Protein AF-A0A966U125-F1 (afdb_monomer_lite)

Radius of gyration: 26.57 Å; chains: 1; bounding box: 39×34×86 Å

Secondary structure (DSSP, 8-state):
-HHHHHHHHHHHHHHHHHHHHHTT-PPP----SSEEEEEEEEE-TT--S-EE-SS-TTSPP-TT-EEEEEEEEESS-SSPPPPSS---HHHHHTT----TT----EEEEE---

Foldseek 3Di:
DVVVVVVVVVVVVVVVVVVVVVVPPDPPDPPQPFDKDKFKWKDAAPGFDTDGDPDPPPDDHAARIEIFIAIDTDHDDVRHDTAPDTRDSCVQCVVPDDDPPDHDYGYYYHDYD

Sequence (113 aa):
MKVNRLISLFSLSLLISSLFTSLFIAPAARAETGYRYWGYFQAASGATSWTAAMTGPSTKLKDGDVEGWTFTASSNDIPATAPMMDPDFASLCGDVSQVAGKIRVGLVVDFGG

pLDDT: mean 87.91, std 11.49, range [54.16, 98.12]

Structure (mmCIF, N/CA/C/O backbone):
data_AF-A0A966U125-F1
#
_entry.id   AF-A0A966U125-F1
#
loop_
_atom_site.group_PDB
_atom_site.id
_atom_site.type_symbol
_atom_site.label_atom_id
_atom_site.label_alt_id
_atom_site.label_comp_id
_atom_site.label_asym_id
_atom_site.label_entity_id
_atom_site.label_seq_id
_atom_site.pdbx_PDB_ins_code
_atom_site.Cartn_x
_atom_site.Cartn_y
_atom_site.Cartn_z
_atom_site.occupancy
_atom_site.B_iso_or_equiv
_atom_site.auth_seq_id
_atom_site.auth_comp_id
_atom_site.auth_asym_id
_atom_site.auth_atom_id
_atom_site.pdbx_PDB_model_num
ATOM 1 N N . MET A 1 1 ? 18.038 -21.515 -66.075 1.00 60.59 1 MET A N 1
ATOM 2 C CA . MET A 1 1 ? 17.183 -22.123 -65.019 1.00 60.59 1 MET A CA 1
ATOM 3 C C . MET A 1 1 ? 17.937 -22.565 -63.757 1.00 60.59 1 MET A C 1
ATOM 5 O O . MET A 1 1 ? 17.429 -22.289 -62.679 1.00 60.59 1 MET A O 1
ATOM 9 N N . LYS A 1 2 ? 19.117 -23.211 -63.828 1.00 61.53 2 LYS A N 1
ATOM 10 C CA . LYS A 1 2 ? 19.863 -23.655 -62.622 1.00 61.53 2 LYS A CA 1
ATOM 11 C C . LYS A 1 2 ? 20.373 -22.504 -61.729 1.00 61.53 2 LYS A C 1
ATOM 13 O O . LYS A 1 2 ? 20.258 -22.603 -60.516 1.00 61.53 2 LYS A O 1
ATOM 18 N N . VAL A 1 3 ? 20.844 -21.402 -62.322 1.00 68.44 3 VAL A N 1
ATOM 19 C CA . VAL A 1 3 ? 21.382 -20.230 -61.594 1.00 68.44 3 VAL A CA 1
ATOM 20 C C . VAL A 1 3 ? 20.308 -19.509 -60.766 1.00 68.44 3 VAL A C 1
ATOM 22 O O . VAL A 1 3 ? 20.507 -19.306 -59.576 1.00 68.44 3 VAL A O 1
ATOM 25 N N . ASN A 1 4 ? 19.125 -19.226 -61.328 1.00 70.50 4 ASN A N 1
ATOM 26 C CA . ASN A 1 4 ? 18.026 -18.595 -60.575 1.00 70.50 4 ASN A CA 1
ATOM 27 C C . ASN A 1 4 ? 17.502 -19.465 -59.422 1.00 70.50 4 ASN A C 1
ATOM 29 O O . ASN A 1 4 ? 17.107 -18.929 -58.390 1.00 70.50 4 ASN A O 1
ATOM 33 N N . ARG A 1 5 ? 17.512 -20.800 -59.572 1.00 73.38 5 ARG A N 1
ATOM 34 C CA . ARG A 1 5 ? 17.160 -21.718 -58.477 1.00 73.38 5 ARG A CA 1
ATOM 35 C C . ARG A 1 5 ? 18.202 -21.689 -57.359 1.00 73.38 5 ARG A C 1
ATOM 37 O O . ARG A 1 5 ? 17.817 -21.681 -56.198 1.00 73.38 5 ARG A O 1
ATOM 44 N N . LEU A 1 6 ? 19.491 -21.619 -57.701 1.00 75.25 6 LEU A N 1
ATOM 45 C CA . LEU A 1 6 ? 20.569 -21.496 -56.716 1.00 75.25 6 LEU A CA 1
ATOM 46 C C . LEU A 1 6 ? 20.466 -20.183 -55.927 1.00 75.25 6 LEU A C 1
ATOM 48 O O . LEU A 1 6 ? 20.545 -20.202 -54.705 1.00 75.25 6 LEU A O 1
ATOM 52 N N . ILE A 1 7 ? 20.219 -19.067 -56.620 1.00 78.44 7 ILE A N 1
ATOM 53 C CA . ILE A 1 7 ? 20.058 -17.742 -56.002 1.00 78.44 7 ILE A CA 1
ATOM 54 C C . ILE A 1 7 ? 18.841 -17.728 -55.066 1.00 78.44 7 ILE A C 1
ATOM 56 O O . ILE A 1 7 ? 18.956 -17.295 -53.926 1.00 78.44 7 ILE A O 1
ATOM 60 N N . SER A 1 8 ? 17.699 -18.270 -55.505 1.00 76.81 8 SER A N 1
ATOM 61 C CA . SER A 1 8 ? 16.473 -18.331 -54.697 1.00 76.81 8 SER A CA 1
ATOM 62 C C . SER A 1 8 ? 16.635 -19.169 -53.423 1.00 76.81 8 SER A C 1
ATOM 64 O O . SER A 1 8 ? 16.165 -18.756 -52.364 1.00 76.81 8 SER A O 1
ATOM 66 N N . LEU A 1 9 ? 17.332 -20.307 -53.502 1.00 83.94 9 LEU A N 1
ATOM 67 C CA . LEU A 1 9 ? 17.633 -21.140 -52.333 1.00 83.94 9 LEU A CA 1
ATOM 68 C C . LEU A 1 9 ? 18.564 -20.420 -51.352 1.00 83.94 9 LEU A C 1
ATOM 70 O O . LEU A 1 9 ? 18.358 -20.491 -50.142 1.00 83.94 9 LEU A O 1
ATOM 74 N N . PHE A 1 10 ? 19.549 -19.683 -51.870 1.00 85.81 10 PHE A N 1
ATOM 75 C CA . PHE A 1 10 ? 20.474 -18.907 -51.048 1.00 85.81 10 PHE A CA 1
ATOM 76 C C . PHE A 1 10 ? 19.758 -17.762 -50.316 1.00 85.81 10 PHE A C 1
ATOM 78 O O . PHE A 1 10 ? 19.935 -17.590 -49.112 1.00 85.81 10 PHE A O 1
ATOM 85 N N . SER A 1 11 ? 18.881 -17.029 -51.011 1.00 85.50 11 SER A N 1
ATOM 86 C CA . SER A 1 11 ? 18.060 -15.966 -50.417 1.00 85.50 11 SER A CA 1
ATOM 87 C C . SER A 1 11 ? 17.108 -16.494 -49.342 1.00 85.50 11 SER A C 1
ATOM 89 O O . SER A 1 11 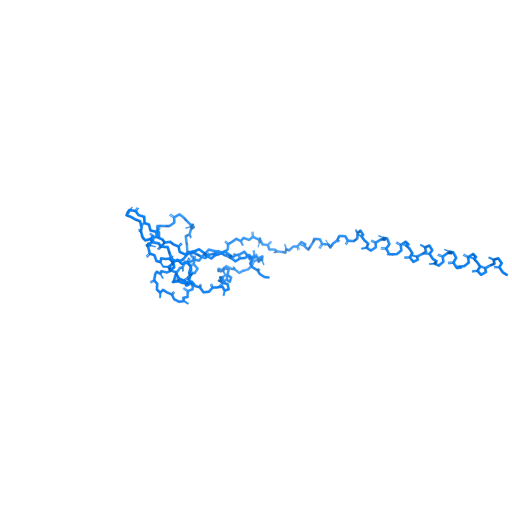? 16.964 -15.871 -48.292 1.00 85.50 11 SER A O 1
ATOM 91 N N . LEU A 1 12 ? 16.487 -17.656 -49.575 1.00 89.69 12 LEU A N 1
ATOM 92 C CA . LEU A 1 12 ? 15.587 -18.278 -48.606 1.00 89.69 12 LEU A CA 1
ATOM 93 C C . LEU A 1 12 ? 16.339 -18.735 -47.350 1.00 89.69 12 LEU A C 1
ATOM 95 O O . LEU A 1 12 ? 15.874 -18.501 -46.237 1.00 89.69 12 LEU A O 1
ATOM 99 N N . SER A 1 13 ? 17.527 -19.322 -47.517 1.00 88.06 13 SER A N 1
ATOM 100 C CA . SER A 1 13 ? 18.379 -19.714 -46.390 1.00 88.06 13 SER A CA 1
ATOM 101 C C . SER A 1 13 ? 18.817 -18.508 -45.555 1.00 88.06 13 SER A C 1
ATOM 103 O O . SER A 1 13 ? 18.868 -18.601 -44.329 1.00 88.06 13 SER A O 1
ATOM 105 N N . LEU A 1 14 ? 19.097 -17.369 -46.196 1.00 91.25 14 LEU A N 1
ATOM 106 C CA . LEU A 1 14 ? 19.484 -16.138 -45.507 1.00 91.25 14 LEU A CA 1
ATOM 107 C C . LEU A 1 14 ? 18.319 -15.551 -44.692 1.00 91.25 14 LEU A C 1
ATOM 109 O O . LEU A 1 14 ? 18.506 -15.158 -43.542 1.00 91.25 14 LEU A O 1
ATOM 113 N N . LEU A 1 15 ? 17.108 -15.557 -45.259 1.00 91.88 15 LEU A N 1
ATOM 114 C CA . LEU A 1 15 ? 15.882 -15.128 -44.576 1.00 91.88 15 LEU A CA 1
ATOM 115 C C . LEU A 1 15 ? 15.567 -16.001 -43.360 1.00 91.88 15 LEU A C 1
ATOM 117 O O . LEU A 1 15 ? 15.311 -15.475 -42.278 1.00 91.88 15 LEU A O 1
ATOM 121 N N . ILE A 1 16 ? 15.633 -17.325 -43.516 1.00 91.56 16 ILE A N 1
ATOM 122 C CA . ILE A 1 16 ? 15.388 -18.266 -42.416 1.00 91.56 16 ILE A CA 1
ATOM 123 C C . ILE A 1 16 ? 16.435 -18.078 -41.319 1.00 91.56 16 ILE A C 1
ATOM 125 O O . ILE A 1 16 ? 16.073 -18.003 -40.150 1.00 91.56 16 ILE A O 1
ATOM 129 N N . SER A 1 17 ? 17.715 -17.938 -41.678 1.00 88.69 17 SER A N 1
ATOM 130 C CA . SER A 1 17 ? 18.778 -17.712 -40.696 1.00 88.69 17 SER A CA 1
ATOM 131 C C . SER A 1 17 ? 18.593 -16.399 -39.934 1.00 88.69 17 SER A C 1
ATOM 133 O O . SER A 1 17 ? 18.819 -16.377 -38.728 1.00 88.69 17 SER A O 1
ATOM 135 N N . SER A 1 18 ? 18.169 -15.325 -40.609 1.00 85.81 18 SER A N 1
ATOM 136 C CA . SER A 1 18 ? 17.901 -14.025 -39.978 1.00 85.81 18 SER A CA 1
ATOM 137 C C . SER A 1 18 ? 16.693 -14.065 -39.042 1.00 85.81 18 SER A C 1
ATOM 139 O O . SER A 1 18 ? 16.693 -13.411 -38.001 1.00 85.81 18 SER A O 1
ATOM 141 N N . LEU A 1 19 ? 15.648 -14.808 -39.409 1.00 87.88 19 LEU A N 1
ATOM 142 C CA . LEU A 1 19 ? 14.472 -14.970 -38.561 1.00 87.88 19 LEU A CA 1
ATOM 143 C C . LEU A 1 19 ? 14.798 -15.860 -37.355 1.00 87.88 19 LEU A C 1
ATOM 145 O O . LEU A 1 19 ? 14.393 -15.564 -36.233 1.00 87.88 19 LEU A O 1
ATOM 149 N N . PHE A 1 20 ? 15.600 -16.904 -37.566 1.00 87.44 20 PHE A N 1
ATOM 150 C CA . PHE A 1 20 ? 16.038 -17.802 -36.507 1.00 87.44 20 PHE A CA 1
ATOM 151 C C . PHE A 1 20 ? 16.898 -17.081 -35.467 1.00 87.44 20 PHE A C 1
ATOM 153 O O . PHE A 1 20 ? 16.641 -17.227 -34.280 1.00 87.44 20 PHE A O 1
ATOM 160 N N . THR A 1 21 ? 17.853 -16.237 -35.871 1.00 83.94 21 THR A N 1
ATOM 161 C CA . THR A 1 21 ? 18.656 -15.453 -34.915 1.00 83.94 21 THR A CA 1
ATOM 162 C C . THR A 1 21 ? 17.823 -14.462 -34.109 1.00 83.94 21 THR A C 1
ATOM 164 O O . THR A 1 21 ? 18.109 -14.278 -32.929 1.00 83.94 21 THR A O 1
ATOM 167 N N . SER A 1 22 ? 16.763 -13.879 -34.683 1.00 80.06 22 SER A N 1
ATOM 168 C CA . SER A 1 22 ? 15.882 -12.952 -33.953 1.00 80.06 22 SER A CA 1
ATOM 169 C C . SER A 1 22 ? 15.124 -13.602 -32.786 1.00 80.06 22 SER A C 1
ATOM 171 O O . SER A 1 22 ? 14.832 -12.925 -31.804 1.00 80.06 22 SER A O 1
ATOM 173 N N . LEU A 1 23 ? 14.885 -14.919 -32.838 1.00 80.69 23 LEU A N 1
ATOM 174 C CA . LEU A 1 23 ? 14.229 -15.678 -31.764 1.00 80.69 23 LEU A CA 1
ATOM 175 C C . LEU A 1 23 ? 15.126 -15.885 -30.531 1.00 80.69 23 LEU A C 1
ATOM 177 O O . LEU A 1 23 ? 14.612 -16.182 -29.456 1.00 80.69 23 LEU A O 1
ATOM 181 N N . PHE A 1 24 ? 16.447 -15.723 -30.667 1.00 80.62 24 PHE A N 1
ATOM 182 C CA . PHE A 1 24 ? 17.416 -15.927 -29.580 1.00 80.62 24 PHE A CA 1
ATOM 183 C C . PHE A 1 24 ? 18.047 -14.628 -29.069 1.00 80.62 24 PHE A C 1
ATOM 185 O O . PHE A 1 24 ? 18.943 -14.674 -28.224 1.00 80.62 24 PHE A O 1
ATOM 192 N N . ILE A 1 25 ? 17.587 -13.463 -29.539 1.00 77.69 25 ILE A N 1
ATOM 193 C CA . ILE A 1 25 ? 17.968 -12.181 -28.942 1.00 77.69 25 ILE A CA 1
ATOM 194 C C . ILE A 1 25 ? 17.166 -12.030 -27.650 1.00 77.69 25 ILE A C 1
ATOM 196 O O . ILE A 1 25 ? 16.069 -11.472 -27.633 1.00 77.69 25 ILE A O 1
ATOM 200 N N . ALA A 1 26 ? 17.712 -12.547 -26.551 1.00 73.88 26 ALA A N 1
ATOM 201 C CA . ALA A 1 26 ? 17.238 -12.159 -25.233 1.00 73.88 26 ALA A CA 1
ATOM 202 C C . ALA A 1 26 ? 17.401 -10.633 -25.096 1.00 73.88 26 ALA A C 1
ATOM 204 O O . ALA A 1 26 ? 18.442 -10.101 -25.504 1.00 73.88 26 ALA A O 1
ATOM 205 N N . PRO A 1 27 ? 16.409 -9.905 -24.553 1.00 70.12 27 PRO A N 1
ATOM 206 C CA . PRO A 1 27 ? 16.587 -8.491 -24.266 1.00 70.12 27 PRO A CA 1
ATOM 207 C C . PRO A 1 27 ? 17.836 -8.324 -23.399 1.00 70.12 27 PRO A C 1
ATOM 209 O O . PRO A 1 27 ? 17.998 -9.012 -22.392 1.00 70.12 27 PRO A O 1
ATOM 212 N N . ALA A 1 28 ? 18.746 -7.443 -23.821 1.00 65.12 28 ALA A N 1
ATOM 213 C CA . ALA A 1 28 ? 19.944 -7.153 -23.051 1.00 65.12 28 ALA A CA 1
ATOM 214 C C . ALA A 1 28 ? 19.523 -6.710 -21.645 1.00 65.12 28 ALA A C 1
ATOM 216 O O . ALA A 1 28 ? 18.739 -5.767 -21.499 1.00 65.12 28 ALA A O 1
ATOM 217 N N . ALA A 1 29 ? 20.030 -7.393 -20.616 1.00 59.56 29 ALA A N 1
ATOM 218 C CA . ALA A 1 29 ? 19.878 -6.935 -19.247 1.00 59.56 29 ALA A CA 1
ATOM 219 C C . ALA A 1 29 ? 20.529 -5.550 -19.158 1.00 59.56 29 ALA A C 1
ATOM 221 O O . ALA A 1 29 ? 21.750 -5.420 -19.266 1.00 59.56 29 ALA A O 1
ATOM 222 N N . ARG A 1 30 ? 19.715 -4.499 -19.029 1.00 56.69 30 ARG A N 1
ATOM 223 C CA . ARG A 1 30 ? 20.233 -3.163 -18.742 1.00 56.69 30 ARG A CA 1
ATOM 224 C C . ARG A 1 30 ? 20.842 -3.242 -17.348 1.00 56.69 30 ARG A C 1
ATOM 226 O O . ARG A 1 30 ? 20.134 -3.515 -16.381 1.00 56.69 30 ARG A O 1
ATOM 233 N N . ALA A 1 31 ? 22.156 -3.073 -17.256 1.00 54.16 31 ALA A N 1
ATOM 234 C CA . ALA A 1 31 ? 22.806 -2.824 -15.981 1.00 54.16 31 ALA A CA 1
ATOM 235 C C . ALA A 1 31 ? 22.337 -1.442 -15.518 1.00 54.16 31 ALA A C 1
ATOM 237 O O . ALA A 1 31 ? 22.803 -0.420 -16.015 1.00 54.16 31 ALA A O 1
ATOM 238 N N . GLU A 1 32 ? 21.323 -1.414 -14.661 1.00 60.84 32 GLU A N 1
ATOM 239 C CA . GLU A 1 32 ? 20.813 -0.168 -14.105 1.00 60.84 32 GLU A CA 1
ATOM 240 C C . GLU A 1 32 ? 21.844 0.388 -13.125 1.00 60.84 32 GLU A C 1
ATOM 242 O O . GLU A 1 32 ? 22.374 -0.337 -12.285 1.00 60.84 32 GLU A O 1
ATOM 247 N N . THR A 1 33 ? 22.159 1.677 -13.234 1.00 67.25 33 THR A N 1
ATOM 248 C CA . THR A 1 33 ? 23.136 2.369 -12.378 1.00 67.25 33 THR A CA 1
ATOM 249 C C . THR A 1 33 ? 22.593 2.657 -10.969 1.00 67.25 33 THR A C 1
ATOM 251 O O . THR A 1 33 ? 23.031 3.612 -10.336 1.00 67.25 33 THR A O 1
ATOM 254 N N . GLY A 1 34 ? 21.636 1.863 -10.476 1.00 74.69 34 GLY A N 1
ATOM 255 C CA . GLY A 1 34 ? 20.8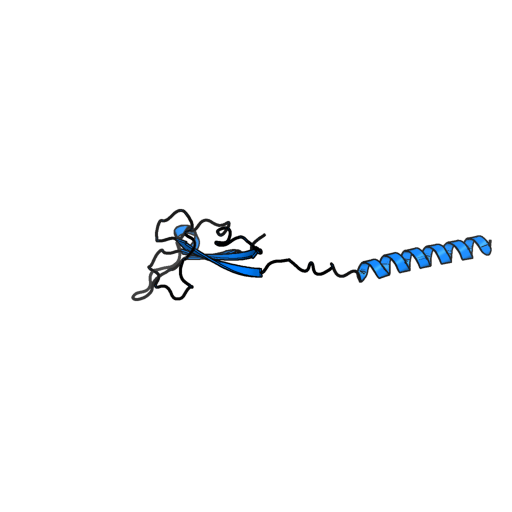89 2.100 -9.239 1.00 74.69 34 GLY A CA 1
ATOM 256 C C . GLY A 1 34 ? 20.469 0.819 -8.519 1.00 74.69 34 GLY A C 1
ATOM 257 O O . GLY A 1 34 ? 20.753 -0.295 -8.964 1.00 74.69 34 GLY A O 1
ATOM 258 N N . TYR A 1 35 ? 19.807 0.984 -7.376 1.00 81.44 35 TYR A N 1
ATOM 259 C CA . TYR A 1 35 ? 19.344 -0.116 -6.536 1.00 81.44 35 TYR A CA 1
ATOM 260 C C . TYR A 1 35 ? 17.862 -0.373 -6.767 1.00 81.44 35 TYR A C 1
ATOM 262 O O . TYR A 1 35 ? 17.083 0.551 -6.995 1.00 81.44 35 TYR A O 1
ATOM 270 N N . ARG A 1 36 ? 17.471 -1.642 -6.653 1.00 87.62 36 ARG A N 1
ATOM 271 C CA . ARG A 1 36 ? 16.065 -2.031 -6.589 1.00 87.62 36 ARG A CA 1
ATOM 272 C C . ARG A 1 36 ? 15.685 -2.281 -5.145 1.00 87.62 36 ARG A C 1
ATOM 274 O O . ARG A 1 36 ? 16.338 -3.080 -4.472 1.00 87.62 36 ARG A O 1
ATOM 281 N N . TYR A 1 37 ? 14.658 -1.598 -4.671 1.00 89.31 37 TYR A N 1
ATOM 282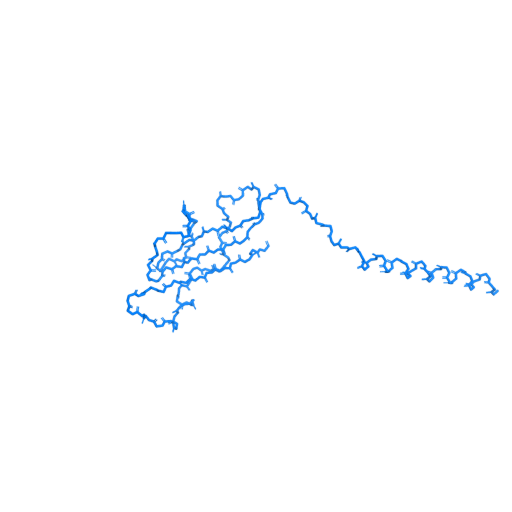 C CA . TYR A 1 37 ? 14.215 -1.699 -3.288 1.00 89.31 37 TYR A CA 1
ATOM 283 C C . TYR A 1 37 ? 12.726 -1.405 -3.176 1.00 89.31 37 TYR A C 1
ATOM 285 O O . TYR A 1 37 ? 12.089 -0.900 -4.097 1.00 89.31 37 TYR A O 1
ATOM 293 N N . TRP A 1 38 ? 12.186 -1.737 -2.011 1.00 93.81 38 TRP A N 1
ATOM 294 C CA . TRP A 1 38 ? 10.831 -1.389 -1.634 1.00 93.81 38 TRP A CA 1
ATOM 295 C C . TRP A 1 38 ? 10.848 -0.113 -0.795 1.00 93.81 38 TRP A C 1
ATOM 297 O O . TRP A 1 38 ? 11.454 -0.080 0.278 1.00 93.81 38 TRP A O 1
ATOM 307 N N . GLY A 1 39 ? 10.200 0.939 -1.287 1.00 93.62 39 GLY A N 1
ATOM 308 C CA . GLY A 1 39 ? 9.844 2.102 -0.487 1.00 93.62 39 GLY A CA 1
ATOM 309 C C . GLY A 1 39 ? 8.702 1.748 0.460 1.00 93.62 39 GLY A C 1
ATOM 310 O O . GLY A 1 39 ? 7.762 1.065 0.058 1.00 93.62 39 GLY A O 1
ATOM 311 N N . TYR A 1 40 ? 8.793 2.205 1.706 1.00 95.56 40 TYR A N 1
ATOM 312 C CA . TYR A 1 40 ? 7.824 1.902 2.754 1.00 95.56 40 TYR A CA 1
ATOM 313 C C . TYR A 1 40 ? 7.104 3.175 3.205 1.00 95.56 40 TYR A C 1
ATOM 315 O O . TYR A 1 40 ? 7.734 4.203 3.473 1.00 95.56 40 TYR A O 1
ATOM 323 N N . PHE A 1 41 ? 5.778 3.101 3.259 1.00 96.62 41 PHE A N 1
ATOM 324 C CA . PHE A 1 41 ? 4.876 4.215 3.515 1.00 96.62 41 PHE A CA 1
ATOM 325 C C . PHE A 1 41 ? 3.814 3.816 4.528 1.00 96.62 41 PHE A C 1
ATOM 327 O O . PHE A 1 41 ? 3.420 2.655 4.631 1.00 96.62 41 PHE A O 1
ATOM 334 N N . GLN A 1 42 ? 3.329 4.807 5.261 1.00 96.94 42 GLN A N 1
ATOM 335 C CA . GLN A 1 42 ? 2.266 4.647 6.236 1.00 96.94 42 GLN A CA 1
ATOM 336 C C . GLN A 1 42 ? 1.247 5.768 6.071 1.00 96.94 42 GLN A C 1
ATOM 338 O O . GLN A 1 42 ? 1.589 6.908 5.744 1.00 96.94 42 GLN A O 1
ATOM 343 N N . ALA A 1 43 ? -0.005 5.441 6.340 1.00 97.81 43 ALA A N 1
ATOM 344 C CA . ALA A 1 43 ? -1.089 6.392 6.473 1.00 97.81 43 ALA A CA 1
ATOM 345 C C . ALA A 1 43 ? -1.867 6.038 7.740 1.00 97.81 43 ALA A C 1
ATOM 347 O O . ALA A 1 43 ? -2.295 4.899 7.929 1.00 97.81 43 ALA A O 1
ATOM 348 N N . ALA A 1 44 ? -2.005 7.012 8.638 1.00 97.12 44 ALA A N 1
ATOM 349 C CA . ALA A 1 44 ? -2.816 6.835 9.834 1.00 97.12 44 ALA A CA 1
ATOM 350 C C . ALA A 1 44 ? -4.299 6.716 9.455 1.00 97.12 44 ALA A C 1
ATOM 352 O O . ALA A 1 44 ? -4.720 7.267 8.438 1.00 97.12 44 ALA A O 1
ATOM 353 N N . SER A 1 45 ? -5.100 6.062 10.297 1.00 96.75 45 SER A N 1
ATOM 354 C CA . SER A 1 45 ? -6.553 5.961 10.103 1.00 96.75 45 SER A CA 1
ATOM 355 C C . SER A 1 45 ? -7.200 7.294 9.695 1.00 96.75 45 SER A C 1
ATOM 357 O O . SER A 1 45 ? -7.140 8.282 10.431 1.00 96.75 45 SER A O 1
ATOM 359 N N . GLY A 1 46 ? -7.870 7.295 8.540 1.00 95.19 46 GLY A N 1
ATOM 360 C CA . GLY A 1 46 ? -8.565 8.456 7.971 1.00 95.19 46 GLY A CA 1
ATOM 361 C C . GLY A 1 46 ? -7.679 9.436 7.192 1.00 95.19 46 GLY A C 1
ATOM 362 O O . GLY A 1 46 ? -8.194 10.435 6.691 1.00 95.19 46 GLY A O 1
ATOM 363 N N . ALA A 1 47 ? -6.373 9.184 7.078 1.00 97.06 47 ALA A N 1
ATOM 364 C CA . ALA A 1 47 ? -5.500 9.960 6.207 1.00 97.06 47 ALA A CA 1
ATOM 365 C C . ALA A 1 47 ? -5.809 9.679 4.729 1.00 97.06 47 ALA A C 1
ATOM 367 O O . ALA A 1 47 ? -6.134 8.560 4.348 1.00 97.06 47 ALA A O 1
ATOM 368 N N . THR A 1 48 ? -5.664 10.704 3.893 1.00 95.69 48 THR A N 1
ATOM 369 C CA . THR A 1 48 ? -5.895 10.625 2.441 1.00 95.69 48 THR A CA 1
ATOM 370 C C . THR A 1 48 ? -4.598 10.683 1.638 1.00 95.69 48 THR A C 1
ATOM 372 O O . THR A 1 48 ? -4.630 10.824 0.422 1.00 95.69 48 THR A O 1
ATOM 375 N N . SER A 1 49 ? -3.444 10.649 2.305 1.00 97.00 49 SER A N 1
ATOM 376 C CA . SER A 1 49 ? -2.135 10.744 1.666 1.00 97.00 49 SER A CA 1
ATOM 377 C C . SER A 1 49 ? -1.100 9.873 2.366 1.00 97.00 49 SER A C 1
ATOM 379 O O . SER A 1 49 ? -1.173 9.605 3.569 1.00 97.00 49 SER A O 1
ATOM 381 N N . TRP A 1 50 ? -0.115 9.435 1.586 1.00 97.88 50 TRP A N 1
ATOM 382 C CA . TRP A 1 50 ? 1.001 8.637 2.068 1.00 97.88 50 TRP A CA 1
ATOM 383 C C . TRP A 1 50 ? 2.024 9.480 2.826 1.00 97.88 50 TRP A C 1
ATOM 385 O O . TRP A 1 50 ? 2.400 10.570 2.397 1.00 97.88 50 TRP A O 1
ATOM 395 N N . THR A 1 51 ? 2.547 8.925 3.917 1.00 96.56 51 THR A N 1
ATOM 396 C CA . THR A 1 51 ? 3.754 9.419 4.585 1.00 96.56 51 THR A CA 1
ATOM 397 C C . THR A 1 51 ? 4.871 8.408 4.377 1.00 96.56 51 THR A C 1
ATOM 399 O O . THR A 1 51 ? 4.710 7.238 4.717 1.00 96.56 51 THR A O 1
ATOM 402 N N . ALA A 1 52 ? 6.008 8.839 3.826 1.00 94.94 52 ALA A N 1
ATOM 403 C CA . ALA A 1 52 ? 7.193 7.987 3.760 1.00 94.94 52 ALA A CA 1
ATOM 404 C C . ALA A 1 52 ? 7.633 7.613 5.181 1.00 94.94 52 ALA A C 1
ATOM 406 O O . ALA A 1 52 ? 7.791 8.481 6.044 1.00 94.94 52 ALA A O 1
ATOM 407 N N . ALA A 1 53 ? 7.805 6.321 5.439 1.00 92.56 53 ALA A N 1
ATOM 408 C CA . ALA A 1 53 ? 8.139 5.844 6.766 1.00 92.56 53 ALA A CA 1
ATOM 409 C C . ALA A 1 53 ? 9.611 6.135 7.092 1.00 92.56 53 ALA A C 1
ATOM 411 O O . ALA A 1 53 ? 10.517 5.807 6.329 1.00 92.56 53 ALA A O 1
ATOM 412 N N . MET A 1 54 ? 9.856 6.697 8.277 1.00 90.00 54 MET A N 1
ATOM 413 C CA . MET A 1 54 ? 11.212 6.926 8.803 1.00 90.00 54 MET A CA 1
ATOM 414 C C . MET A 1 54 ? 11.781 5.700 9.537 1.00 90.00 54 MET A C 1
ATOM 416 O O . MET A 1 54 ? 12.905 5.722 10.033 1.00 90.00 54 MET A O 1
ATOM 420 N N . THR A 1 55 ? 10.989 4.635 9.637 1.00 89.56 55 THR A N 1
ATOM 421 C CA . THR A 1 55 ? 11.295 3.382 10.333 1.00 89.56 55 THR A CA 1
ATOM 422 C C . THR A 1 55 ? 10.912 2.207 9.449 1.00 89.56 55 THR A C 1
ATOM 424 O O . THR A 1 55 ? 10.027 2.345 8.613 1.00 89.56 55 THR A O 1
ATOM 427 N N . GLY A 1 56 ? 11.504 1.035 9.676 1.00 88.50 56 GLY A N 1
ATOM 428 C CA . GLY A 1 56 ? 11.062 -0.200 9.024 1.00 88.50 56 GLY A CA 1
ATOM 429 C C . GLY A 1 56 ? 9.679 -0.693 9.497 1.00 88.50 56 GLY A C 1
ATOM 430 O O . GLY A 1 56 ? 9.080 -0.108 10.404 1.00 88.50 56 GLY A O 1
ATOM 431 N N . PRO A 1 57 ? 9.189 -1.816 8.945 1.00 91.12 57 PRO A N 1
ATOM 432 C CA . PRO A 1 57 ? 7.844 -2.359 9.197 1.00 91.12 57 PRO A CA 1
ATOM 433 C C . PRO A 1 57 ? 7.673 -3.038 10.566 1.00 91.12 57 PRO A C 1
ATOM 435 O O . PRO A 1 57 ? 6.702 -3.740 10.819 1.00 91.12 57 PRO A O 1
ATOM 438 N N . SER A 1 58 ? 8.623 -2.853 11.482 1.00 91.56 58 SER A N 1
ATOM 439 C CA . SER A 1 58 ? 8.505 -3.300 12.873 1.00 91.56 58 SER A CA 1
ATOM 440 C C . SER A 1 58 ? 7.729 -2.311 13.755 1.00 91.56 58 SER A C 1
ATOM 442 O O . SER A 1 58 ? 7.612 -2.523 14.962 1.00 91.56 58 SER A O 1
ATOM 444 N N . THR A 1 59 ? 7.253 -1.199 13.190 1.00 89.31 59 THR A N 1
ATOM 445 C CA . THR A 1 59 ? 6.525 -0.158 13.921 1.00 89.31 59 THR A CA 1
ATOM 446 C C . THR A 1 59 ? 5.114 -0.617 14.277 1.00 89.31 59 THR A C 1
ATOM 448 O O . THR A 1 59 ? 4.431 -1.280 13.505 1.00 89.31 59 THR A O 1
ATOM 451 N N . LYS A 1 60 ? 4.661 -0.261 15.483 1.00 92.44 60 LYS A N 1
ATOM 452 C CA . LYS A 1 60 ? 3.329 -0.627 15.969 1.00 92.44 60 LYS A CA 1
ATOM 453 C C . LYS A 1 60 ? 2.242 0.163 15.233 1.00 92.44 60 LYS A C 1
ATOM 455 O O . LYS A 1 60 ? 2.226 1.389 15.307 1.00 92.44 60 LYS A O 1
ATOM 460 N N . LEU A 1 61 ? 1.305 -0.558 14.626 1.00 94.38 61 LEU A N 1
ATOM 461 C CA . LEU A 1 61 ? 0.144 -0.016 13.915 1.00 94.38 61 LEU A CA 1
ATOM 462 C C . LEU A 1 61 ? -1.104 0.049 14.807 1.00 94.38 61 LEU A C 1
ATOM 464 O O . LEU A 1 61 ? -1.154 -0.554 15.890 1.00 94.38 61 LEU A O 1
ATOM 468 N N . LYS A 1 62 ? -2.120 0.772 14.338 1.00 96.50 62 LYS A N 1
ATOM 469 C CA . LYS A 1 62 ? -3.453 0.897 14.943 1.00 96.50 62 LYS A CA 1
ATOM 470 C C . LYS A 1 62 ? -4.525 0.361 13.985 1.00 96.50 62 LYS A C 1
ATOM 472 O O . LYS A 1 62 ? -4.298 0.258 12.786 1.00 96.50 62 LYS A O 1
ATOM 477 N N . ASP A 1 63 ? -5.696 0.006 14.524 1.00 97.56 63 ASP A N 1
ATOM 478 C CA . ASP A 1 63 ? -6.858 -0.344 13.689 1.00 97.56 63 ASP A CA 1
ATOM 479 C C . ASP A 1 63 ? -7.205 0.842 12.785 1.00 97.56 63 ASP A C 1
ATOM 481 O O . ASP A 1 63 ? -7.297 1.970 13.273 1.00 97.56 63 ASP A O 1
ATOM 485 N N . GLY A 1 64 ? -7.383 0.583 11.491 1.00 97.75 64 GLY A N 1
ATOM 486 C CA . GLY A 1 64 ? -7.681 1.624 10.507 1.00 97.75 64 GLY A CA 1
ATOM 487 C C . GLY A 1 64 ? -6.461 2.199 9.787 1.00 97.75 64 GLY A C 1
ATOM 488 O O . GLY A 1 64 ? -6.639 2.905 8.798 1.00 97.75 64 GLY A O 1
ATOM 489 N N . ASP A 1 65 ? -5.240 1.913 10.245 1.00 97.69 65 ASP A N 1
ATOM 490 C CA . ASP A 1 65 ? -4.029 2.345 9.540 1.00 97.69 65 ASP A CA 1
ATOM 491 C C . ASP A 1 65 ? -3.872 1.591 8.205 1.00 97.69 65 ASP A C 1
ATOM 493 O O . ASP A 1 65 ? -4.377 0.475 8.028 1.00 97.69 65 ASP A O 1
ATOM 497 N N . VAL A 1 66 ? -3.137 2.194 7.270 1.00 98.12 66 VAL A N 1
ATOM 498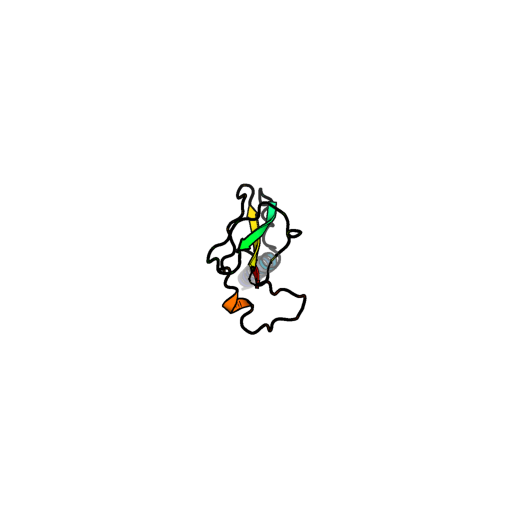 C CA . VAL A 1 66 ? -2.777 1.584 5.985 1.00 98.12 66 VAL A CA 1
ATOM 499 C C . VAL A 1 66 ? -1.259 1.590 5.814 1.00 98.12 66 VAL A C 1
ATOM 501 O O . VAL A 1 66 ? -0.602 2.620 5.985 1.00 98.12 66 VAL A O 1
ATOM 504 N N . GLU A 1 67 ? -0.702 0.435 5.457 1.00 97.50 67 GLU A N 1
ATOM 505 C CA . GLU A 1 67 ? 0.690 0.274 5.041 1.00 97.50 67 GLU A CA 1
ATOM 506 C C . GLU A 1 67 ? 0.798 0.246 3.517 1.00 97.50 67 GLU A C 1
ATOM 508 O O . GLU A 1 67 ? -0.002 -0.387 2.824 1.00 97.50 67 GLU A O 1
ATOM 513 N N . GLY A 1 68 ? 1.819 0.922 3.002 1.00 97.12 68 GLY A N 1
ATOM 514 C CA . GLY A 1 68 ? 2.103 1.022 1.579 1.00 97.12 68 GLY A CA 1
ATOM 515 C C . GLY A 1 68 ? 3.519 0.571 1.266 1.00 97.12 68 GLY A C 1
ATOM 516 O O . GLY A 1 68 ? 4.479 0.986 1.918 1.00 97.12 68 GLY A O 1
ATOM 517 N N . TRP A 1 69 ? 3.647 -0.245 0.229 1.00 97.06 69 TRP A N 1
ATOM 518 C CA . TRP A 1 69 ? 4.919 -0.701 -0.310 1.00 97.06 69 TRP A CA 1
ATOM 519 C C . TRP A 1 69 ? 4.961 -0.408 -1.795 1.00 97.06 69 TRP A C 1
ATOM 521 O O . TRP A 1 69 ? 4.013 -0.729 -2.502 1.00 97.06 69 TRP A O 1
ATOM 531 N N . THR A 1 70 ? 6.055 0.174 -2.268 1.00 95.31 70 THR A N 1
ATOM 532 C CA . THR A 1 70 ? 6.260 0.437 -3.696 1.00 95.31 70 THR A CA 1
ATOM 533 C C . THR A 1 70 ? 7.635 -0.031 -4.136 1.00 95.31 70 THR A C 1
ATOM 535 O O . THR A 1 70 ? 8.645 0.313 -3.516 1.00 95.31 70 THR A O 1
ATOM 538 N N . PHE A 1 71 ? 7.689 -0.871 -5.162 1.00 92.50 71 PHE A N 1
ATOM 539 C CA . PHE A 1 71 ? 8.948 -1.334 -5.718 1.00 92.50 71 PHE A CA 1
ATOM 540 C C . PHE A 1 71 ? 9.483 -0.294 -6.695 1.00 92.50 71 PHE A C 1
ATOM 542 O O . PHE A 1 71 ? 8.809 0.097 -7.642 1.00 92.50 71 PHE A O 1
ATOM 549 N N . THR A 1 72 ? 10.712 0.155 -6.469 1.00 87.25 72 THR A N 1
ATOM 550 C CA . THR A 1 72 ? 11.363 1.150 -7.318 1.00 87.25 72 THR A CA 1
ATOM 551 C C . THR A 1 72 ? 12.767 0.703 -7.695 1.00 87.25 72 THR A C 1
ATOM 553 O O . THR A 1 72 ? 13.431 -0.033 -6.956 1.00 87.25 72 THR A O 1
ATOM 556 N N . ALA A 1 73 ? 13.214 1.153 -8.863 1.00 85.12 73 ALA A N 1
ATOM 557 C CA . ALA A 1 73 ? 14.585 1.046 -9.323 1.00 85.12 73 ALA A CA 1
ATOM 558 C C . ALA A 1 73 ? 15.154 2.462 -9.454 1.00 85.12 73 ALA A C 1
ATOM 560 O O . ALA A 1 73 ? 14.792 3.206 -10.362 1.00 85.12 73 ALA A O 1
ATOM 561 N N . SER A 1 74 ? 16.021 2.858 -8.523 1.00 74.12 74 SER A N 1
ATOM 562 C CA . SER A 1 74 ? 16.593 4.204 -8.515 1.00 74.12 74 SER A CA 1
ATOM 563 C C . SER A 1 74 ? 17.968 4.233 -7.859 1.00 74.12 74 SER A C 1
ATOM 565 O O . SER A 1 74 ? 18.302 3.423 -6.991 1.00 74.12 74 SER A O 1
ATOM 567 N N . SER A 1 75 ? 18.792 5.187 -8.281 1.00 68.75 75 SER A N 1
ATOM 568 C CA . SER A 1 75 ? 20.037 5.548 -7.601 1.00 68.75 75 SER A CA 1
ATOM 569 C C . SER A 1 75 ? 19.876 6.753 -6.664 1.00 68.75 75 SER A C 1
ATOM 571 O O . SER A 1 75 ? 20.770 6.998 -5.857 1.00 68.75 75 SER A O 1
ATOM 573 N N . ASN A 1 76 ? 18.765 7.500 -6.761 1.00 71.56 76 ASN A N 1
ATOM 574 C CA . ASN A 1 76 ? 18.656 8.857 -6.206 1.00 71.56 76 ASN A CA 1
ATOM 575 C C . ASN A 1 76 ? 17.369 9.110 -5.394 1.00 71.56 76 ASN A C 1
ATOM 577 O O . ASN A 1 76 ? 17.342 10.050 -4.602 1.00 71.56 76 ASN A O 1
ATOM 581 N N . ASP A 1 77 ? 16.305 8.326 -5.592 1.00 66.56 77 ASP A N 1
ATOM 582 C CA . ASP A 1 77 ? 14.962 8.666 -5.096 1.00 66.56 77 ASP A CA 1
ATOM 583 C C . ASP A 1 77 ? 14.714 8.137 -3.682 1.00 66.56 77 ASP A C 1
ATOM 585 O O . ASP A 1 77 ? 14.003 7.156 -3.465 1.00 66.56 77 ASP A O 1
ATOM 589 N N . ILE A 1 78 ? 15.310 8.792 -2.688 1.00 75.69 78 ILE A N 1
ATOM 590 C CA . ILE A 1 78 ? 15.003 8.538 -1.278 1.00 75.69 78 ILE A CA 1
ATOM 591 C C . ILE A 1 78 ? 14.328 9.781 -0.672 1.00 75.69 78 ILE A C 1
ATOM 593 O O . ILE A 1 78 ? 14.974 10.827 -0.583 1.00 75.69 78 ILE A O 1
ATOM 597 N N . PRO A 1 79 ? 13.063 9.686 -0.210 1.00 83.00 79 PRO A N 1
ATOM 598 C CA . PRO A 1 79 ? 12.202 8.499 -0.236 1.00 83.00 79 PRO A CA 1
ATOM 599 C C . PRO A 1 79 ? 11.711 8.161 -1.653 1.00 83.00 79 PRO A C 1
ATOM 601 O O . PRO A 1 79 ? 11.699 9.019 -2.532 1.00 83.00 79 PRO A O 1
ATOM 604 N N . ALA A 1 80 ? 11.290 6.907 -1.853 1.00 89.50 80 ALA A N 1
ATOM 605 C CA . ALA A 1 80 ? 10.701 6.465 -3.117 1.00 89.50 80 ALA A CA 1
ATOM 606 C C . ALA A 1 80 ? 9.452 7.295 -3.483 1.00 89.50 80 ALA A C 1
ATOM 608 O O . ALA A 1 80 ? 8.883 8.006 -2.651 1.00 89.50 80 ALA A O 1
ATOM 609 N N . THR A 1 81 ? 8.972 7.170 -4.717 1.00 92.19 81 THR A N 1
ATOM 610 C CA . THR A 1 81 ? 7.622 7.632 -5.069 1.00 92.19 81 THR A CA 1
ATOM 611 C C . THR A 1 81 ? 6.591 6.819 -4.293 1.00 92.19 81 THR A C 1
ATOM 613 O O . THR A 1 81 ? 6.733 5.608 -4.202 1.00 92.19 81 THR A O 1
ATOM 616 N N . ALA A 1 82 ? 5.570 7.460 -3.723 1.00 95.00 82 ALA A N 1
ATOM 617 C CA . ALA A 1 82 ? 4.517 6.759 -2.987 1.00 95.00 82 ALA A CA 1
ATOM 618 C C . ALA A 1 82 ? 3.708 5.797 -3.893 1.00 95.00 82 ALA A C 1
ATOM 620 O O . ALA A 1 82 ? 3.699 5.995 -5.110 1.00 95.00 82 ALA A O 1
ATOM 621 N N . PRO A 1 83 ? 3.020 4.782 -3.327 1.00 96.38 83 PRO A N 1
ATOM 622 C CA . PRO A 1 83 ? 2.144 3.892 -4.092 1.00 96.38 83 PRO A CA 1
ATOM 623 C C . PRO A 1 83 ? 1.098 4.651 -4.920 1.00 96.38 83 PRO A C 1
ATOM 625 O O . PRO A 1 83 ? 0.557 5.659 -4.460 1.00 96.38 83 PRO A O 1
ATOM 628 N N . MET A 1 84 ? 0.783 4.144 -6.116 1.00 95.31 84 MET A N 1
ATOM 629 C CA . MET A 1 84 ? -0.197 4.752 -7.027 1.00 95.31 84 MET A CA 1
ATOM 630 C C . MET A 1 84 ? -1.628 4.713 -6.483 1.00 95.31 84 MET A C 1
ATOM 632 O O . MET A 1 84 ? -2.434 5.579 -6.812 1.00 95.31 84 MET A O 1
ATOM 636 N N . MET A 1 85 ? -1.961 3.695 -5.687 1.00 95.56 85 MET A N 1
ATOM 637 C CA . MET A 1 85 ? -3.257 3.595 -5.021 1.00 95.56 85 MET A CA 1
ATOM 638 C C . MET A 1 85 ? -3.242 4.413 -3.729 1.00 95.56 85 MET A C 1
ATOM 640 O O . MET A 1 85 ? -2.297 4.320 -2.942 1.00 95.56 85 MET A O 1
ATOM 644 N N . ASP A 1 86 ? -4.303 5.183 -3.501 1.00 96.94 86 ASP A N 1
ATOM 645 C CA . ASP A 1 86 ? -4.486 5.947 -2.269 1.00 96.94 86 ASP A CA 1
ATOM 646 C C . ASP A 1 86 ? -4.625 5.022 -1.043 1.00 96.94 86 ASP A C 1
ATOM 648 O O . ASP A 1 86 ? -5.104 3.889 -1.169 1.00 96.94 86 ASP A O 1
ATOM 652 N N . 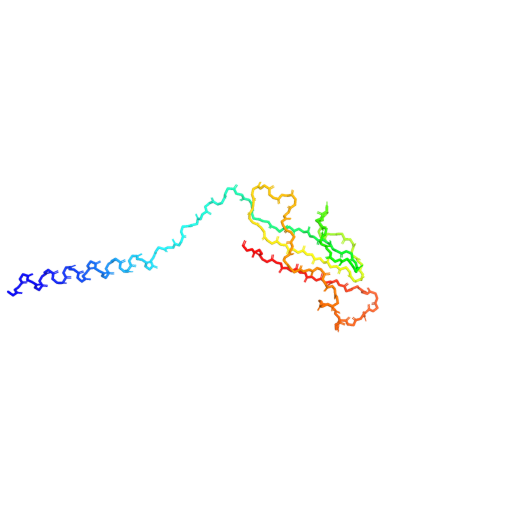PRO A 1 87 ? -4.249 5.485 0.164 1.00 97.94 87 PRO A N 1
ATOM 653 C CA . PRO A 1 87 ? -4.364 4.704 1.394 1.00 97.94 87 PRO A CA 1
ATOM 654 C C . PRO A 1 87 ? -5.816 4.618 1.909 1.00 97.94 87 PRO A C 1
ATOM 656 O O . PRO A 1 87 ? -6.137 5.061 3.012 1.00 97.94 87 PRO A O 1
ATOM 659 N N . ASP A 1 88 ? -6.720 4.048 1.114 1.00 97.75 88 ASP A N 1
ATOM 660 C CA . ASP A 1 88 ? -8.147 3.967 1.429 1.00 97.75 88 ASP A CA 1
ATOM 661 C C . ASP A 1 88 ? -8.491 2.711 2.243 1.00 97.75 88 ASP A C 1
ATOM 663 O O . ASP A 1 88 ? -8.811 1.642 1.713 1.00 97.75 88 ASP A O 1
ATOM 667 N N . PHE A 1 89 ? -8.472 2.853 3.568 1.00 98.06 89 PHE A N 1
ATOM 668 C CA . PHE A 1 89 ? -8.851 1.778 4.48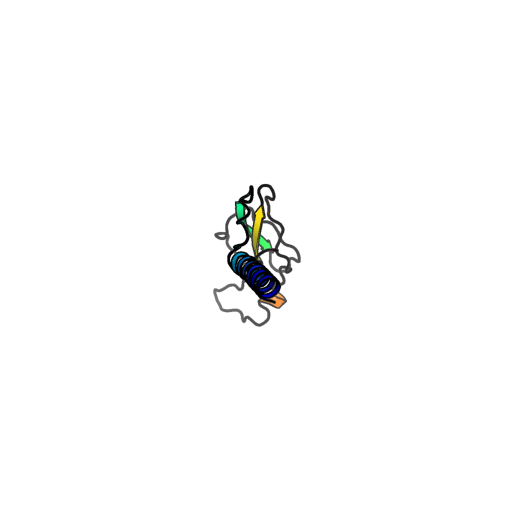4 1.00 98.06 89 PHE A CA 1
ATOM 669 C C . PHE A 1 89 ? -10.281 1.264 4.255 1.00 98.06 89 PHE A C 1
ATOM 671 O O . PHE A 1 89 ? -10.527 0.065 4.401 1.00 98.06 89 PHE A O 1
ATOM 678 N N . ALA A 1 90 ? -11.232 2.140 3.914 1.00 97.06 90 ALA A N 1
ATOM 679 C CA . ALA A 1 90 ? -12.627 1.739 3.754 1.00 97.06 90 ALA A CA 1
ATOM 680 C C . ALA A 1 90 ? -12.784 0.798 2.555 1.00 97.06 90 ALA A C 1
ATOM 682 O O . ALA A 1 90 ? -13.451 -0.229 2.671 1.00 97.06 90 ALA A O 1
ATOM 683 N N . SER A 1 91 ? -12.100 1.094 1.450 1.00 97.00 91 SER A N 1
ATOM 684 C CA . SER A 1 91 ? -12.068 0.213 0.279 1.00 97.00 91 SER A CA 1
ATOM 685 C C . SER A 1 91 ? -11.295 -1.086 0.532 1.00 97.00 91 SER A C 1
ATOM 687 O O . SER A 1 91 ? -11.710 -2.145 0.068 1.00 97.00 91 SER A O 1
ATOM 689 N N . LEU A 1 92 ? -10.188 -1.037 1.283 1.00 97.38 92 LEU A N 1
ATOM 690 C CA . LEU A 1 92 ? -9.338 -2.212 1.535 1.00 97.38 92 LEU A CA 1
ATOM 691 C C . LEU A 1 92 ? -9.915 -3.180 2.577 1.00 97.38 92 LEU A C 1
ATOM 693 O O . LEU A 1 92 ? -9.674 -4.384 2.508 1.00 97.38 92 LEU A O 1
ATOM 697 N N . CYS A 1 93 ? -10.605 -2.662 3.592 1.00 97.38 93 CYS A N 1
ATOM 698 C CA . CYS A 1 93 ? -10.980 -3.412 4.794 1.00 97.38 93 CYS A CA 1
ATOM 699 C C . CYS A 1 93 ? -12.452 -3.242 5.200 1.00 97.38 93 CYS A C 1
ATOM 701 O O . CYS A 1 93 ? -12.827 -3.725 6.269 1.00 97.38 93 CYS A O 1
ATOM 703 N N . GLY A 1 94 ? -13.291 -2.579 4.396 1.00 95.12 94 GLY A N 1
ATOM 704 C CA . GLY A 1 94 ? -14.683 -2.259 4.744 1.00 95.12 94 GLY A CA 1
ATOM 705 C C . GLY A 1 94 ? -15.533 -3.470 5.138 1.00 95.12 94 GLY A C 1
ATOM 706 O O . GLY A 1 94 ? -16.303 -3.393 6.093 1.00 95.12 94 GLY A O 1
ATOM 707 N N . ASP A 1 95 ? -15.313 -4.610 4.483 1.00 96.56 95 ASP A N 1
ATOM 708 C CA . ASP A 1 95 ? -16.026 -5.865 4.764 1.00 96.56 95 ASP A CA 1
ATOM 709 C C . ASP A 1 95 ? -15.347 -6.724 5.848 1.00 96.56 95 ASP A C 1
ATOM 711 O O . ASP A 1 95 ? -15.849 -7.780 6.247 1.00 96.56 95 ASP A O 1
ATOM 715 N N . VAL A 1 96 ? -14.194 -6.285 6.359 1.00 97.06 96 VAL A N 1
ATOM 716 C CA . VAL A 1 96 ? -13.448 -7.001 7.394 1.00 97.06 96 VAL A CA 1
ATOM 717 C C . VAL A 1 96 ? -14.014 -6.642 8.765 1.00 97.06 96 VAL A C 1
ATOM 719 O O . VAL A 1 96 ? -13.815 -5.544 9.299 1.00 97.06 96 VAL A O 1
ATOM 722 N N . SER A 1 97 ? -14.697 -7.616 9.364 1.00 95.75 97 SER A N 1
ATOM 723 C CA . SER A 1 97 ? -15.231 -7.510 10.722 1.00 95.75 97 SER A CA 1
ATOM 724 C C . SER A 1 97 ? -14.115 -7.360 11.759 1.00 95.75 97 SER A C 1
ATOM 726 O O . SER A 1 97 ? -13.062 -7.994 11.669 1.00 95.75 97 SER A O 1
ATOM 728 N N . GLN A 1 98 ? -14.359 -6.542 12.783 1.00 95.50 98 GLN A N 1
ATOM 729 C CA . GLN A 1 98 ? -13.447 -6.431 13.918 1.00 95.50 98 GLN A CA 1
ATOM 730 C C . GLN A 1 98 ? -13.424 -7.728 14.732 1.00 95.50 98 GLN A C 1
ATOM 732 O O . GLN A 1 98 ? -14.452 -8.360 14.972 1.00 95.50 98 GLN A O 1
ATOM 737 N N . VAL A 1 99 ? -12.231 -8.090 15.202 1.00 96.88 99 VAL A N 1
ATOM 738 C CA . VAL A 1 99 ? -12.005 -9.237 16.084 1.00 96.88 99 VAL A CA 1
ATOM 739 C C . VAL A 1 99 ? -11.397 -8.732 17.386 1.00 96.88 99 VAL A C 1
ATOM 741 O O . VAL A 1 99 ? -10.440 -7.957 17.375 1.00 96.88 99 VAL A O 1
ATOM 744 N N . ALA A 1 100 ? -11.938 -9.178 18.520 1.00 96.56 100 ALA A N 1
ATOM 745 C CA . ALA A 1 100 ? -11.457 -8.770 19.835 1.00 96.56 100 ALA A CA 1
ATOM 746 C C . ALA A 1 100 ? -9.950 -9.049 19.997 1.00 96.56 100 ALA A C 1
ATOM 748 O O . ALA A 1 100 ? -9.464 -10.143 19.705 1.00 96.56 100 ALA A O 1
ATOM 749 N N . GLY A 1 101 ? -9.204 -8.044 20.464 1.00 96.94 101 GLY A N 1
ATOM 750 C CA . GLY A 1 101 ? -7.753 -8.137 20.655 1.00 96.94 101 GLY A CA 1
ATOM 751 C C . GLY A 1 101 ? -6.925 -8.120 19.362 1.00 96.94 101 GLY A C 1
ATOM 752 O O . GLY A 1 101 ? -5.723 -8.386 19.418 1.00 96.94 101 GLY A O 1
ATOM 753 N N . LYS A 1 102 ? -7.534 -7.825 18.208 1.00 97.25 102 LYS A N 1
ATOM 754 C CA . LYS A 1 102 ? -6.859 -7.661 16.913 1.00 97.25 102 LYS A CA 1
ATOM 755 C C . LYS A 1 102 ? -7.098 -6.260 16.353 1.00 97.25 102 LYS A C 1
ATOM 757 O O . LYS A 1 102 ? -7.994 -5.547 16.795 1.00 97.25 102 LYS A O 1
ATOM 762 N N . ILE A 1 103 ? -6.277 -5.895 15.376 1.00 97.25 103 ILE A N 1
ATOM 763 C CA . ILE A 1 103 ? -6.431 -4.691 14.560 1.00 97.25 103 ILE A CA 1
ATOM 764 C C . ILE A 1 103 ? -6.562 -5.108 13.095 1.00 97.25 103 ILE A C 1
ATOM 766 O O . ILE A 1 103 ? -6.077 -6.175 12.711 1.00 97.25 103 ILE A O 1
ATOM 770 N N . ARG A 1 104 ? -7.195 -4.265 12.289 1.00 98.00 104 ARG A N 1
ATOM 771 C CA . ARG A 1 104 ? -7.235 -4.342 10.832 1.00 98.00 104 ARG A CA 1
ATOM 772 C C . ARG A 1 104 ? -6.314 -3.270 10.284 1.00 98.00 104 ARG A C 1
ATOM 774 O O . ARG A 1 104 ? -6.329 -2.134 10.757 1.00 98.00 104 ARG A O 1
ATOM 781 N N . VAL A 1 105 ? -5.544 -3.650 9.284 1.00 97.50 105 VAL A N 1
ATOM 782 C CA . VAL A 1 105 ? -4.583 -2.782 8.619 1.00 97.50 105 VAL A CA 1
ATOM 783 C C . VAL A 1 105 ? -4.792 -2.979 7.128 1.00 97.50 105 VAL A C 1
ATOM 785 O O . VAL A 1 105 ? -4.779 -4.118 6.657 1.00 97.50 105 VAL A O 1
ATOM 788 N N . GLY A 1 106 ? -5.017 -1.887 6.402 1.00 97.69 106 GLY A N 1
ATOM 789 C CA . GLY A 1 106 ? -5.032 -1.925 4.944 1.00 97.69 106 GLY A CA 1
ATOM 790 C C . GLY A 1 106 ? -3.613 -2.130 4.419 1.00 97.69 106 GLY A C 1
ATOM 791 O O . GLY A 1 106 ? -2.671 -1.564 4.966 1.00 97.69 106 GLY A O 1
ATOM 792 N N . LEU A 1 107 ? -3.444 -2.918 3.360 1.00 97.50 107 LEU A N 1
ATOM 793 C CA . LEU A 1 107 ? -2.137 -3.145 2.748 1.00 97.50 107 LEU A CA 1
ATOM 794 C C . LEU A 1 107 ? -2.204 -2.851 1.254 1.00 97.50 107 LEU A C 1
ATOM 796 O O . LEU A 1 107 ? -2.975 -3.478 0.529 1.00 97.50 107 LEU A O 1
ATOM 800 N N . VAL A 1 108 ? -1.352 -1.937 0.800 1.00 97.94 108 VAL A N 1
ATOM 801 C CA . VAL A 1 108 ? -1.123 -1.658 -0.618 1.00 97.94 108 VAL A CA 1
ATOM 802 C C . VAL A 1 108 ? 0.278 -2.135 -0.982 1.00 97.94 108 VAL A C 1
ATOM 804 O O . VAL A 1 108 ? 1.262 -1.720 -0.371 1.00 97.94 108 VAL A O 1
ATOM 807 N N . VAL A 1 109 ? 0.366 -3.010 -1.985 1.00 97.38 109 VAL A N 1
ATOM 808 C CA . VAL A 1 109 ? 1.633 -3.472 -2.565 1.00 97.38 109 VAL A CA 1
ATOM 809 C C . VAL A 1 109 ? 1.644 -3.088 -4.037 1.00 97.38 109 VAL A C 1
ATOM 811 O O . VAL A 1 109 ? 0.931 -3.671 -4.850 1.00 97.38 109 VAL A O 1
ATOM 814 N N . ASP A 1 110 ? 2.449 -2.089 -4.357 1.00 96.38 110 ASP A N 1
ATOM 815 C CA . ASP A 1 110 ? 2.644 -1.545 -5.690 1.00 96.38 110 ASP A CA 1
ATOM 816 C C . ASP A 1 110 ? 3.975 -2.062 -6.254 1.00 96.38 110 ASP A C 1
ATOM 818 O O . ASP A 1 110 ? 5.040 -1.845 -5.679 1.00 96.38 110 ASP A O 1
ATOM 822 N N . PHE A 1 111 ? 3.937 -2.786 -7.370 1.00 92.62 111 PHE A N 1
ATOM 823 C CA . PHE A 1 111 ? 5.146 -3.343 -7.989 1.00 92.62 111 PHE A CA 1
ATOM 824 C C . PHE A 1 111 ? 5.944 -2.313 -8.802 1.00 92.62 111 PHE A C 1
ATOM 826 O O . PHE A 1 111 ? 6.948 -2.682 -9.418 1.00 92.62 111 PHE A O 1
ATOM 833 N N . GLY A 1 112 ? 5.528 -1.045 -8.778 1.00 81.50 112 GLY A N 1
ATOM 834 C CA . GLY A 1 112 ? 6.128 0.011 -9.575 1.00 81.50 112 GLY A CA 1
ATOM 835 C C . GLY A 1 112 ? 5.733 -0.076 -11.048 1.00 81.50 112 GLY A C 1
ATOM 836 O O . GLY A 1 112 ? 5.035 -0.997 -11.485 1.00 81.50 112 GLY A O 1
ATOM 837 N N . GLY A 1 113 ? 6.194 0.911 -11.816 1.00 62.03 113 GLY A N 1
ATOM 838 C CA . GLY A 1 113 ? 6.037 1.014 -13.268 1.00 62.03 113 GLY A CA 1
ATOM 839 C C . GLY A 1 113 ? 7.343 1.388 -13.946 1.00 62.03 113 GLY A C 1
ATOM 840 O O . GLY A 1 113 ? 8.145 2.106 -13.308 1.00 62.03 113 GLY A O 1
#